Protein AF-A0A9P6DGN3-F1 (afdb_monomer_lite)

Organism: Pleurotus eryngii (NCBI:txid5323)

Radius of gyration: 20.77 Å; chains: 1; bounding box: 38×34×80 Å

Structure (mmCIF, N/CA/C/O backbone):
data_AF-A0A9P6DGN3-F1
#
_entry.id   AF-A0A9P6DGN3-F1
#
loop_
_atom_site.group_PDB
_atom_site.id
_atom_site.type_symbol
_atom_site.label_atom_id
_atom_site.label_alt_id
_atom_site.label_comp_id
_atom_site.label_asym_id
_atom_site.label_entity_id
_atom_site.label_seq_id
_atom_site.pdbx_PDB_ins_code
_atom_site.Cartn_x
_atom_site.Cartn_y
_atom_site.Cartn_z
_atom_site.occupancy
_atom_site.B_iso_or_equiv
_atom_site.auth_seq_id
_atom_site.auth_comp_id
_atom_site.auth_asym_id
_atom_site.auth_atom_id
_atom_site.pdbx_PDB_model_num
ATOM 1 N N . MET A 1 1 ? 0.144 -6.705 24.502 1.00 51.91 1 MET A N 1
ATOM 2 C CA . MET A 1 1 ? 1.211 -6.960 23.512 1.00 51.91 1 MET A CA 1
ATOM 3 C C . MET A 1 1 ? 0.765 -6.360 22.187 1.00 51.91 1 MET A C 1
ATOM 5 O O . MET A 1 1 ? -0.282 -6.760 21.693 1.00 51.91 1 MET A O 1
ATOM 9 N N . ASP A 1 2 ? 1.482 -5.367 21.661 1.00 74.06 2 ASP A N 1
ATOM 10 C CA . ASP A 1 2 ? 1.179 -4.768 20.353 1.00 74.06 2 ASP A CA 1
ATOM 11 C C . ASP A 1 2 ? 1.524 -5.802 19.253 1.00 74.06 2 ASP A C 1
ATOM 13 O O . ASP A 1 2 ? 2.692 -5.992 18.942 1.00 74.06 2 ASP A O 1
ATOM 17 N N . GLN A 1 3 ? 0.528 -6.505 18.691 1.00 85.19 3 GLN A N 1
ATOM 18 C CA . GLN A 1 3 ? 0.715 -7.602 17.708 1.00 85.19 3 GLN A CA 1
ATOM 19 C C . GLN A 1 3 ? 1.115 -7.129 16.296 1.00 85.19 3 GLN A C 1
ATOM 21 O O . GLN A 1 3 ? 1.416 -7.932 15.415 1.00 85.19 3 GLN A O 1
ATOM 26 N N . LEU A 1 4 ? 1.090 -5.817 16.048 1.00 89.62 4 LEU A N 1
ATOM 27 C CA . LEU A 1 4 ? 1.282 -5.255 14.713 1.00 89.62 4 LEU A CA 1
ATOM 28 C C . LEU A 1 4 ? 2.668 -5.547 14.107 1.00 89.62 4 LEU A C 1
ATOM 30 O O . LEU A 1 4 ? 2.696 -5.931 12.940 1.00 89.62 4 LEU A O 1
ATOM 34 N N . PRO A 1 5 ? 3.803 -5.393 14.822 1.00 91.06 5 PRO A N 1
ATOM 35 C CA . PRO A 1 5 ? 5.115 -5.695 14.249 1.00 91.06 5 PRO A CA 1
ATOM 36 C C . PRO A 1 5 ? 5.236 -7.162 13.827 1.00 91.06 5 PRO A C 1
ATOM 38 O O . PRO A 1 5 ? 5.634 -7.438 12.702 1.00 91.06 5 PRO A O 1
ATOM 41 N N . GLU A 1 6 ? 4.784 -8.088 14.675 1.00 92.94 6 GLU A N 1
ATOM 42 C CA . GLU A 1 6 ? 4.787 -9.524 14.377 1.00 92.94 6 GLU A CA 1
ATOM 43 C C . GLU A 1 6 ? 3.917 -9.849 13.153 1.00 92.94 6 GLU A C 1
ATOM 45 O O . GLU A 1 6 ? 4.325 -10.608 12.276 1.00 92.94 6 GLU A O 1
ATOM 50 N N . PHE A 1 7 ? 2.749 -9.212 13.030 1.00 93.31 7 PHE A N 1
ATOM 51 C CA . PHE A 1 7 ? 1.898 -9.350 11.849 1.00 93.31 7 PHE A CA 1
ATOM 52 C C . PHE A 1 7 ? 2.560 -8.803 10.572 1.00 93.31 7 PHE A C 1
ATOM 54 O O . PHE A 1 7 ? 2.457 -9.421 9.509 1.00 93.31 7 PHE A O 1
ATOM 61 N N . LEU A 1 8 ? 3.248 -7.659 10.656 1.00 94.25 8 LEU A N 1
ATOM 62 C CA . LEU A 1 8 ? 3.983 -7.078 9.527 1.00 94.25 8 LEU A CA 1
ATOM 63 C C . LEU A 1 8 ? 5.156 -7.971 9.099 1.00 94.25 8 LEU A C 1
ATOM 65 O O . LEU A 1 8 ? 5.381 -8.168 7.901 1.00 94.25 8 LEU A O 1
ATOM 69 N N . ASP A 1 9 ? 5.867 -8.563 10.050 1.00 93.12 9 ASP A N 1
ATOM 70 C CA . ASP A 1 9 ? 6.940 -9.513 9.763 1.00 93.12 9 ASP A CA 1
ATOM 71 C C . ASP A 1 9 ? 6.383 -10.805 9.152 1.00 93.12 9 ASP A C 1
ATOM 73 O O . ASP A 1 9 ? 6.883 -11.294 8.134 1.00 93.12 9 ASP A O 1
ATOM 77 N N . TYR A 1 10 ? 5.280 -11.326 9.693 1.00 94.50 10 TYR A N 1
ATOM 78 C CA . TYR A 1 10 ? 4.598 -12.499 9.151 1.00 94.50 10 TYR A CA 1
ATOM 79 C C . TYR A 1 10 ? 4.112 -12.282 7.713 1.00 94.50 10 TYR A C 1
ATOM 81 O O . TYR A 1 10 ? 4.345 -13.133 6.851 1.00 94.50 10 TYR A O 1
ATOM 89 N N . ILE A 1 11 ? 3.457 -11.152 7.418 1.00 93.25 11 ILE A N 1
ATOM 90 C CA . ILE A 1 11 ? 2.944 -10.896 6.067 1.00 93.25 11 ILE A CA 1
ATOM 91 C C . ILE A 1 11 ? 4.098 -10.668 5.087 1.00 93.25 11 ILE A C 1
ATOM 93 O O . ILE A 1 11 ? 4.101 -11.240 4.001 1.00 93.25 11 ILE A O 1
ATOM 97 N N . THR A 1 12 ? 5.131 -9.911 5.465 1.00 91.31 12 THR A N 1
ATOM 98 C CA . THR A 1 12 ? 6.248 -9.611 4.553 1.00 91.31 12 THR A CA 1
ATOM 99 C C . THR A 1 12 ? 7.204 -10.787 4.347 1.00 91.31 12 THR A C 1
ATOM 101 O O . THR A 1 12 ? 7.907 -10.830 3.335 1.00 91.31 12 THR A O 1
ATOM 104 N N . SER A 1 13 ? 7.195 -11.780 5.240 1.00 92.81 13 SER A N 1
ATOM 105 C CA . SER A 1 13 ? 7.977 -13.014 5.102 1.00 92.81 13 SER A CA 1
ATOM 106 C C . SER A 1 13 ? 7.315 -14.093 4.235 1.00 92.81 13 SER A C 1
ATOM 108 O O . SER A 1 13 ? 7.987 -15.063 3.870 1.00 92.81 13 SER A O 1
ATOM 110 N N . GLN A 1 14 ? 6.045 -13.925 3.838 1.00 94.12 14 GLN A N 1
ATOM 111 C CA . GLN A 1 14 ? 5.338 -14.895 2.995 1.00 94.12 14 GLN A CA 1
ATOM 112 C C . GLN A 1 14 ? 6.083 -15.158 1.675 1.00 94.12 14 GLN A C 1
ATOM 114 O O . GLN A 1 14 ? 6.537 -14.202 1.039 1.00 94.12 14 GLN A O 1
ATOM 119 N N . PRO A 1 15 ? 6.158 -16.412 1.177 1.00 91.88 15 PRO A N 1
ATOM 120 C CA . PRO A 1 15 ? 6.939 -16.751 -0.017 1.00 91.88 15 PRO A CA 1
ATOM 121 C C . PRO A 1 15 ? 6.602 -15.914 -1.255 1.00 91.88 15 PRO A C 1
ATOM 123 O O . PRO A 1 15 ? 7.490 -15.589 -2.041 1.00 91.88 15 PRO A O 1
ATOM 126 N N . GLN A 1 16 ? 5.333 -15.539 -1.428 1.00 89.88 16 GLN A N 1
ATOM 127 C CA . GLN A 1 16 ? 4.914 -14.698 -2.550 1.00 89.88 16 GLN A CA 1
ATOM 128 C C . GLN A 1 16 ? 5.477 -13.274 -2.441 1.00 89.88 16 GLN A C 1
ATOM 130 O O . GLN A 1 16 ? 5.952 -12.728 -3.431 1.00 89.88 16 GLN A O 1
ATOM 135 N N . LEU A 1 17 ? 5.483 -12.687 -1.242 1.00 90.94 17 LEU A N 1
ATOM 136 C CA . LEU A 1 17 ? 5.961 -11.322 -1.008 1.00 90.94 17 LEU A CA 1
ATOM 137 C C . LEU A 1 17 ? 7.488 -11.257 -0.915 1.00 90.94 17 LEU A C 1
ATOM 139 O O . LEU A 1 17 ? 8.098 -10.357 -1.484 1.00 90.94 17 LEU A O 1
ATOM 143 N N . LYS A 1 18 ? 8.120 -12.268 -0.312 1.00 90.12 18 LYS A N 1
ATOM 144 C CA . LYS A 1 18 ? 9.580 -12.392 -0.212 1.00 90.12 18 LYS A CA 1
ATOM 145 C C . LYS A 1 18 ? 10.262 -12.538 -1.576 1.00 90.12 18 LYS A C 1
ATOM 147 O O . LYS A 1 18 ? 11.404 -12.124 -1.741 1.00 90.12 18 LYS A O 1
ATOM 152 N N . ARG A 1 19 ? 9.572 -13.134 -2.556 1.00 92.19 19 ARG A N 1
ATOM 153 C CA . ARG A 1 19 ? 10.061 -13.288 -3.938 1.00 92.19 19 ARG A CA 1
ATOM 154 C C . ARG A 1 19 ? 9.778 -12.071 -4.823 1.00 92.19 19 ARG A C 1
ATOM 156 O O . ARG A 1 19 ? 10.191 -12.074 -5.983 1.00 92.19 19 ARG A O 1
ATOM 163 N N . ALA A 1 20 ? 9.049 -11.071 -4.331 1.00 94.62 20 ALA A N 1
ATOM 164 C CA . ALA A 1 20 ? 8.850 -9.825 -5.059 1.00 94.62 20 ALA A CA 1
ATOM 165 C C . ALA A 1 20 ? 10.153 -9.023 -5.107 1.00 94.62 20 ALA A C 1
ATOM 167 O O . ALA A 1 20 ? 10.953 -9.054 -4.177 1.00 94.62 20 ALA A O 1
ATOM 168 N N . THR A 1 21 ? 10.362 -8.272 -6.187 1.00 95.50 21 THR A N 1
ATOM 169 C CA . THR A 1 21 ? 11.523 -7.376 -6.293 1.00 95.50 21 THR A CA 1
ATOM 170 C C . THR A 1 21 ? 11.421 -6.225 -5.297 1.00 95.50 21 THR A C 1
ATOM 172 O O . THR A 1 21 ? 12.416 -5.838 -4.695 1.00 95.50 21 THR A O 1
ATOM 175 N N . HIS A 1 22 ? 10.210 -5.698 -5.112 1.00 95.06 22 HIS A N 1
ATOM 176 C CA . HIS A 1 22 ? 9.906 -4.672 -4.123 1.00 95.06 22 HIS A CA 1
ATOM 177 C C . HIS A 1 22 ? 8.633 -5.049 -3.367 1.00 95.06 22 HIS A C 1
ATOM 179 O O . HIS A 1 22 ? 7.649 -5.470 -3.979 1.00 95.06 22 HIS A O 1
ATOM 185 N N . CYS A 1 23 ? 8.642 -4.871 -2.048 1.00 96.62 23 CYS A N 1
ATOM 186 C CA . CYS A 1 23 ? 7.489 -5.108 -1.181 1.00 96.62 23 CYS A CA 1
ATOM 187 C C . CYS A 1 23 ? 7.355 -3.945 -0.200 1.00 96.62 23 CYS A C 1
ATOM 189 O O . CYS A 1 23 ? 8.072 -3.877 0.801 1.00 96.62 23 CYS A O 1
ATOM 191 N N . MET A 1 24 ? 6.452 -3.022 -0.517 1.00 97.06 24 MET A N 1
ATOM 192 C CA . MET A 1 24 ? 6.189 -1.818 0.267 1.00 97.06 24 MET A CA 1
ATOM 193 C C . MET A 1 24 ? 4.890 -1.964 1.052 1.00 97.06 24 MET A C 1
ATOM 195 O O . MET A 1 24 ? 3.982 -2.692 0.640 1.00 97.06 24 MET A O 1
ATOM 199 N N . TYR A 1 25 ? 4.783 -1.258 2.170 1.00 97.75 25 TYR A N 1
ATOM 200 C CA . TYR A 1 25 ? 3.541 -1.209 2.929 1.00 97.75 25 TYR A CA 1
ATOM 201 C C . TYR A 1 25 ? 3.334 0.139 3.608 1.00 97.75 25 TYR A C 1
ATOM 203 O O . TYR A 1 25 ? 4.273 0.901 3.839 1.00 97.75 25 TYR A O 1
ATOM 211 N N . ALA A 1 26 ? 2.086 0.397 3.972 1.00 98.12 26 ALA A N 1
ATOM 212 C CA . ALA A 1 26 ? 1.708 1.414 4.936 1.00 98.12 26 ALA A CA 1
ATOM 213 C C . ALA A 1 26 ? 0.563 0.896 5.800 1.00 98.12 26 ALA A C 1
ATOM 215 O O . ALA A 1 26 ? -0.211 0.039 5.374 1.00 98.12 26 ALA A O 1
ATOM 216 N N . TYR A 1 27 ? 0.435 1.420 7.009 1.00 97.19 27 TYR A N 1
ATOM 217 C CA . TYR A 1 27 ? -0.668 1.077 7.889 1.00 97.19 27 TYR A CA 1
ATOM 218 C C . TYR A 1 27 ? -1.190 2.298 8.631 1.00 97.19 27 TYR A C 1
ATOM 220 O O . TYR A 1 27 ? -0.469 3.265 8.893 1.00 97.19 27 TYR A O 1
ATOM 228 N N . ARG A 1 28 ? -2.469 2.219 8.987 1.00 95.00 28 ARG A N 1
ATOM 229 C CA . ARG A 1 28 ? -3.168 3.177 9.837 1.00 95.00 28 ARG A CA 1
ATOM 230 C C . ARG A 1 28 ? -4.129 2.391 10.715 1.00 95.00 28 ARG A C 1
ATOM 232 O O . ARG A 1 28 ? -5.141 1.901 10.229 1.00 95.00 28 ARG A O 1
ATOM 239 N N . THR A 1 29 ? -3.781 2.215 11.983 1.00 92.00 29 THR A N 1
ATOM 240 C CA . THR A 1 29 ? -4.538 1.418 12.957 1.00 92.00 29 THR A CA 1
ATOM 241 C C . THR A 1 29 ? -4.772 2.199 14.247 1.00 92.00 29 THR A C 1
ATOM 243 O O . THR A 1 29 ? -4.325 3.335 14.373 1.00 92.00 29 THR A O 1
ATOM 246 N N . PHE A 1 30 ? -5.498 1.626 15.198 1.00 88.56 30 PHE A N 1
ATOM 247 C CA . PHE A 1 30 ? -5.770 2.231 16.494 1.00 88.56 30 PHE A CA 1
ATOM 248 C C . PHE A 1 30 ? -4.995 1.500 17.583 1.00 88.56 30 PHE A C 1
ATOM 250 O O . PHE A 1 30 ? -5.028 0.274 17.659 1.00 88.56 30 PHE A O 1
ATOM 257 N N . LYS A 1 31 ? -4.346 2.247 18.475 1.00 78.38 31 LYS A N 1
ATOM 258 C CA . LYS A 1 31 ? -3.877 1.686 19.739 1.00 78.38 31 LYS A CA 1
ATOM 259 C C . LYS A 1 31 ? -5.041 1.719 20.725 1.00 78.38 31 LYS A C 1
ATOM 261 O O . LYS A 1 31 ? -5.500 2.801 21.100 1.00 78.38 31 LYS A O 1
ATOM 266 N N . GLN A 1 32 ? -5.538 0.551 21.135 1.00 65.31 32 GLN A N 1
ATOM 267 C CA . GLN A 1 32 ? -6.430 0.492 22.290 1.00 65.31 32 GLN A CA 1
ATOM 268 C C . GLN A 1 32 ? -5.615 0.875 23.524 1.00 65.31 32 GLN A C 1
ATOM 270 O O . GLN A 1 32 ? -4.688 0.169 23.913 1.00 65.31 32 GLN A O 1
ATOM 275 N N . ASN A 1 33 ? -5.964 2.001 24.143 1.00 59.19 33 ASN A N 1
ATOM 276 C CA . ASN A 1 33 ? -5.532 2.272 25.505 1.00 59.19 33 ASN A CA 1
ATOM 277 C C . ASN A 1 33 ? -6.321 1.335 26.418 1.00 59.19 33 ASN A C 1
ATOM 279 O O . ASN A 1 33 ? -7.420 1.666 26.864 1.00 59.19 33 ASN A O 1
ATOM 283 N N . LEU A 1 34 ? -5.773 0.149 26.666 1.00 57.81 34 LEU A N 1
ATOM 284 C CA . LEU A 1 34 ? -6.188 -0.660 27.800 1.00 57.81 34 LEU A CA 1
ATOM 285 C C . LEU A 1 34 ? -5.790 0.142 29.043 1.00 57.81 34 LEU A C 1
ATOM 287 O O . LEU A 1 34 ? -4.615 0.219 29.389 1.00 57.81 34 LEU A O 1
ATOM 291 N N . LYS A 1 35 ? -6.752 0.813 29.686 1.00 52.84 35 LYS A N 1
ATOM 292 C CA . LYS A 1 35 ? -6.563 1.169 31.091 1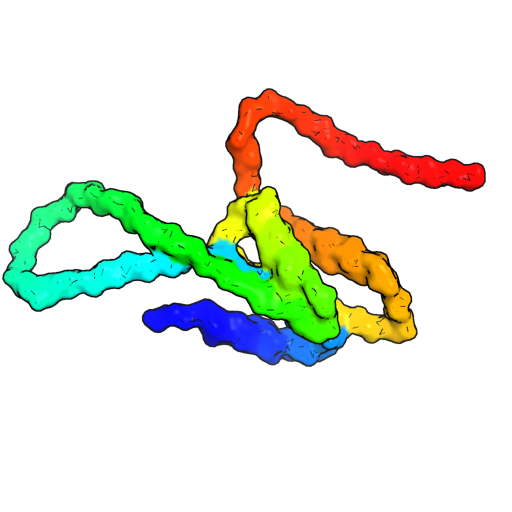.00 52.84 35 LYS A CA 1
ATOM 293 C C . LYS A 1 35 ? -6.477 -0.161 31.830 1.00 52.84 35 LYS A C 1
ATOM 295 O O . LYS A 1 35 ? -7.479 -0.867 31.903 1.00 52.84 35 LYS A O 1
ATOM 300 N N . GLU A 1 36 ? -5.289 -0.496 32.324 1.00 53.91 36 GLU A N 1
ATOM 301 C CA . GLU A 1 36 ? -5.130 -1.530 33.346 1.00 53.91 36 GLU A CA 1
ATOM 302 C C . GLU A 1 36 ? -6.178 -1.259 34.440 1.00 53.91 36 GLU A C 1
ATOM 304 O O . GLU A 1 36 ? -6.307 -0.107 34.882 1.00 53.91 36 GLU A O 1
ATOM 309 N N . PRO A 1 37 ? -6.994 -2.248 34.839 1.00 50.31 37 PRO A N 1
ATOM 310 C CA . PRO A 1 37 ? -7.901 -2.056 35.953 1.00 50.31 37 PRO A CA 1
ATOM 311 C C . PRO A 1 37 ? -7.047 -1.738 37.182 1.00 50.31 37 PRO A C 1
ATOM 313 O O . PRO A 1 37 ? -6.178 -2.522 37.556 1.00 50.31 37 PRO A O 1
ATOM 316 N N . ASN A 1 38 ? -7.272 -0.569 37.788 1.00 49.72 38 ASN A N 1
ATOM 317 C CA . ASN A 1 38 ? -6.644 -0.196 39.051 1.00 49.72 38 ASN A CA 1
ATOM 318 C C . ASN A 1 38 ? -6.885 -1.331 40.058 1.00 49.72 38 ASN A C 1
ATOM 320 O O . ASN A 1 38 ? -7.998 -1.491 40.561 1.00 49.72 38 ASN A O 1
ATOM 324 N N . HIS A 1 39 ? -5.860 -2.134 40.342 1.00 46.94 39 HIS A N 1
ATOM 325 C CA . HIS A 1 39 ? -5.922 -3.152 41.379 1.00 46.94 39 HIS A CA 1
ATOM 326 C C . HIS A 1 39 ? -5.859 -2.464 42.747 1.00 46.94 39 HIS A C 1
ATOM 328 O O . HIS A 1 39 ? -4.806 -2.340 43.360 1.00 46.94 39 HIS A O 1
ATOM 334 N N . HIS A 1 40 ? -7.017 -2.033 43.241 1.00 45.06 40 HIS A N 1
ATOM 335 C CA . HIS A 1 40 ? -7.298 -2.037 44.670 1.00 45.06 40 HIS A CA 1
ATOM 336 C C . HIS A 1 40 ? -8.760 -2.450 44.856 1.00 45.06 40 HIS A C 1
ATOM 338 O O . HIS A 1 40 ? -9.671 -1.814 44.332 1.00 45.06 40 HIS A O 1
ATOM 344 N N . GLY A 1 41 ? -8.960 -3.608 45.486 1.00 46.03 41 GLY A N 1
ATOM 345 C CA . GLY A 1 41 ? -10.201 -4.374 45.423 1.00 46.03 41 GLY A CA 1
ATOM 346 C C . GLY A 1 41 ? -11.464 -3.640 45.876 1.00 46.03 41 GLY A C 1
ATOM 347 O O . GLY A 1 41 ? -11.458 -2.965 46.894 1.00 46.03 41 GLY A O 1
ATOM 348 N N . LEU A 1 42 ? -12.557 -3.857 45.142 1.00 42.75 42 LEU A N 1
ATOM 349 C CA . LEU A 1 42 ? -13.856 -4.321 45.646 1.00 42.75 42 LEU A CA 1
ATOM 350 C C . LEU A 1 42 ? -14.796 -4.543 44.449 1.00 42.75 42 LEU A C 1
ATOM 352 O O . LEU A 1 42 ? -14.788 -3.781 43.485 1.00 42.75 42 LEU A O 1
ATOM 356 N N . ARG A 1 43 ? -15.617 -5.598 44.512 1.00 58.22 43 ARG A N 1
ATOM 357 C CA . ARG A 1 43 ? -16.740 -5.825 43.589 1.00 58.22 43 ARG A CA 1
ATOM 358 C C . ARG A 1 43 ? -17.716 -4.648 43.678 1.00 58.22 43 ARG A C 1
ATOM 360 O O . ARG A 1 43 ? -18.210 -4.385 44.768 1.00 58.22 43 ARG A O 1
ATOM 367 N N . ALA A 1 44 ? -18.094 -4.044 42.554 1.00 40.56 44 ALA A N 1
ATOM 368 C CA . ALA A 1 44 ? -19.362 -3.327 42.450 1.00 40.56 44 ALA A CA 1
ATOM 369 C C . ALA A 1 44 ? -19.810 -3.195 40.991 1.00 40.56 44 ALA A C 1
ATOM 371 O O . ALA A 1 44 ? -19.027 -2.939 40.082 1.00 40.56 44 ALA A O 1
ATOM 372 N N . GLN A 1 45 ? -21.104 -3.407 40.810 1.00 50.19 45 GLN A N 1
ATOM 373 C CA . GLN A 1 45 ? -21.868 -3.268 39.584 1.00 50.19 45 GLN A CA 1
ATOM 374 C C . GLN A 1 45 ? -21.845 -1.808 39.108 1.00 50.19 45 GLN A C 1
ATOM 376 O O . GLN A 1 45 ? -22.096 -0.915 39.910 1.00 50.19 45 GLN A O 1
ATOM 381 N N . ALA A 1 46 ? -21.606 -1.571 37.816 1.00 42.09 46 ALA A N 1
ATOM 382 C CA . ALA A 1 46 ? -21.989 -0.334 37.130 1.00 42.09 46 ALA A CA 1
ATOM 383 C C . ALA A 1 46 ? -21.905 -0.534 35.607 1.00 42.09 46 ALA A C 1
ATOM 385 O O . ALA A 1 46 ? -20.882 -0.273 34.977 1.00 42.09 46 ALA A O 1
ATOM 386 N N . VAL A 1 47 ? -23.004 -0.982 34.999 1.00 46.81 47 VAL A N 1
ATOM 387 C CA . VAL A 1 47 ? -23.243 -0.824 33.557 1.00 46.81 47 VAL A CA 1
ATOM 388 C C . VAL A 1 47 ? -23.671 0.621 33.294 1.00 46.81 47 VAL A C 1
ATOM 390 O O . VAL A 1 47 ? -24.830 0.912 33.037 1.00 46.81 47 VAL A O 1
ATOM 393 N N . SER A 1 48 ? -22.736 1.561 33.416 1.00 44.22 48 SER A N 1
ATOM 394 C CA . SER A 1 48 ? -22.961 2.951 33.021 1.00 44.22 48 SER A CA 1
ATOM 395 C C . SER A 1 48 ? -21.880 3.357 32.035 1.00 44.22 48 SER A C 1
ATOM 397 O O . SER A 1 48 ? -20.727 3.531 32.418 1.00 44.22 48 SER A O 1
ATOM 399 N N . ALA A 1 49 ? -22.290 3.438 30.765 1.00 53.03 49 ALA A N 1
ATOM 400 C CA . ALA A 1 49 ? -21.659 4.140 29.650 1.00 53.03 49 ALA A CA 1
ATOM 401 C C . ALA A 1 49 ? -20.203 4.574 29.895 1.00 53.03 49 ALA A C 1
ATOM 403 O O . ALA A 1 49 ? -19.930 5.697 30.324 1.00 53.03 49 ALA A O 1
ATOM 404 N N . MET A 1 50 ? -19.255 3.686 29.583 1.00 48.47 50 MET A N 1
ATOM 405 C CA . MET A 1 50 ? -17.864 4.101 29.433 1.00 48.47 50 MET A CA 1
ATOM 406 C C . MET A 1 50 ? -17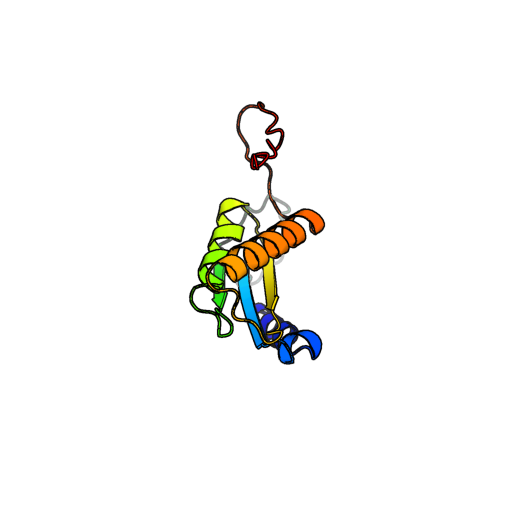.792 5.172 28.329 1.00 48.47 50 MET A C 1
ATOM 408 O O . MET A 1 50 ? -18.290 4.927 27.226 1.00 48.47 50 MET A O 1
ATOM 412 N N . PRO A 1 51 ? -17.182 6.345 28.584 1.00 51.81 51 PRO A N 1
ATOM 413 C CA . PRO A 1 51 ? -16.919 7.316 27.529 1.00 51.81 51 PRO A CA 1
ATOM 414 C C . PRO A 1 51 ? -16.039 6.653 26.458 1.00 51.81 51 PRO A C 1
ATOM 416 O O . PRO A 1 51 ? -15.169 5.853 26.821 1.00 51.81 51 PRO A O 1
ATOM 419 N N . PRO A 1 52 ? -16.225 6.961 25.159 1.00 50.25 52 PRO A N 1
ATOM 420 C CA . PRO A 1 52 ? -15.396 6.394 24.104 1.00 50.25 52 PRO A CA 1
ATOM 421 C C . PRO A 1 52 ? -13.938 6.736 24.414 1.00 50.25 52 PRO A C 1
ATOM 423 O O . PRO A 1 52 ? -13.528 7.898 24.378 1.00 50.25 52 PRO A O 1
ATOM 426 N N . SER A 1 53 ? -13.159 5.727 24.802 1.00 59.00 53 SER A N 1
ATOM 427 C CA . SER A 1 53 ? -11.741 5.887 25.100 1.00 59.00 53 SER A CA 1
ATOM 428 C C . SER A 1 53 ? -11.069 6.523 23.885 1.00 59.00 53 SER A C 1
ATOM 430 O O . SER A 1 53 ? -11.213 5.992 22.784 1.00 59.00 53 SER A O 1
ATOM 432 N N . LYS A 1 54 ? -10.346 7.641 24.062 1.00 58.84 54 LYS A N 1
ATOM 433 C CA . LYS A 1 54 ? -9.566 8.278 22.987 1.00 58.84 54 LYS A CA 1
ATOM 434 C C . LYS A 1 54 ? -8.659 7.225 22.336 1.00 58.84 54 LYS A C 1
ATOM 436 O O . LYS A 1 54 ? -7.663 6.812 22.933 1.00 58.84 54 LYS A O 1
ATOM 441 N N . SER A 1 55 ? -9.023 6.776 21.136 1.00 69.50 55 SER A N 1
ATOM 442 C CA . SER A 1 55 ? -8.227 5.851 20.335 1.00 69.50 55 SER A CA 1
ATOM 443 C C . SER A 1 55 ? -7.128 6.639 19.631 1.00 69.50 55 SER A C 1
ATOM 445 O O . SER A 1 55 ? -7.413 7.459 18.755 1.00 69.50 55 SER A O 1
ATOM 447 N N . THR A 1 56 ? -5.872 6.412 20.007 1.00 85.19 56 THR A N 1
ATOM 448 C CA . THR A 1 56 ? -4.737 7.021 19.308 1.00 85.19 56 THR A CA 1
ATOM 449 C C . THR A 1 56 ? -4.524 6.292 17.988 1.00 85.19 56 THR A C 1
ATOM 451 O O . THR A 1 56 ? -4.387 5.068 17.968 1.00 85.19 56 THR A O 1
ATOM 454 N N . VAL A 1 57 ? -4.495 7.036 16.884 1.00 88.69 57 VAL A N 1
ATOM 455 C CA . VAL A 1 57 ? -4.183 6.477 15.566 1.00 88.69 57 VAL A CA 1
ATOM 456 C C . VAL A 1 57 ? -2.678 6.229 15.481 1.00 88.69 57 VAL A C 1
ATOM 458 O O . VAL A 1 57 ? -1.881 7.147 15.649 1.00 88.69 57 VAL A O 1
ATOM 461 N N . LEU A 1 58 ? -2.302 4.985 15.213 1.00 92.25 58 LEU A N 1
ATOM 462 C CA . LEU A 1 58 ? -0.943 4.545 14.949 1.00 92.25 58 LEU A CA 1
ATOM 463 C C . LEU A 1 58 ? -0.748 4.412 13.436 1.00 92.25 58 LEU A C 1
ATOM 465 O O . LEU A 1 58 ? -1.485 3.690 12.763 1.00 92.25 58 LEU A O 1
ATOM 469 N N . THR A 1 59 ? 0.264 5.086 12.902 1.00 95.12 59 THR A N 1
ATOM 470 C CA . THR A 1 59 ? 0.615 5.048 11.477 1.00 95.12 59 THR A CA 1
ATOM 471 C C . THR A 1 59 ? 2.063 4.638 11.279 1.00 95.12 59 THR A C 1
ATOM 473 O O . THR A 1 59 ? 2.903 4.905 12.135 1.00 95.12 59 THR A O 1
ATOM 476 N N . GLY A 1 60 ? 2.367 4.046 10.131 1.00 96.50 60 GLY A N 1
ATOM 477 C CA . GLY A 1 60 ? 3.735 3.745 9.722 1.00 96.50 60 GLY A CA 1
ATOM 478 C C . GLY A 1 60 ? 3.792 3.246 8.287 1.00 96.50 60 GLY A C 1
ATOM 479 O O . GLY A 1 60 ? 2.761 2.970 7.669 1.00 96.50 60 GLY A O 1
ATOM 480 N N . GLN A 1 61 ? 5.002 3.174 7.742 1.00 97.62 61 GLN A N 1
ATOM 481 C CA . GLN A 1 61 ? 5.243 2.809 6.351 1.00 97.62 61 GLN A CA 1
ATOM 482 C C . GLN A 1 61 ? 6.608 2.139 6.167 1.00 97.62 61 GLN A C 1
ATOM 484 O O . GLN A 1 61 ? 7.436 2.146 7.080 1.00 97.62 61 GLN A O 1
ATOM 489 N N . LYS A 1 62 ? 6.812 1.534 4.991 1.00 97.62 62 LYS A N 1
ATOM 490 C CA . LYS A 1 62 ? 8.109 1.042 4.521 1.00 97.62 62 LYS A CA 1
ATOM 491 C C . LYS A 1 62 ? 8.159 1.001 2.995 1.00 97.62 62 LYS A C 1
ATOM 493 O O . LYS A 1 62 ? 7.270 0.438 2.358 1.00 97.62 62 LYS A O 1
ATOM 498 N N . ASP A 1 63 ? 9.251 1.508 2.426 1.00 96.94 63 ASP A N 1
ATOM 499 C CA . ASP A 1 63 ? 9.449 1.629 0.973 1.00 96.94 63 ASP A CA 1
ATOM 500 C C . ASP A 1 63 ? 9.769 0.316 0.235 1.00 96.94 63 ASP A C 1
ATOM 502 O O . ASP A 1 63 ? 9.649 0.229 -0.986 1.00 96.94 63 ASP A O 1
A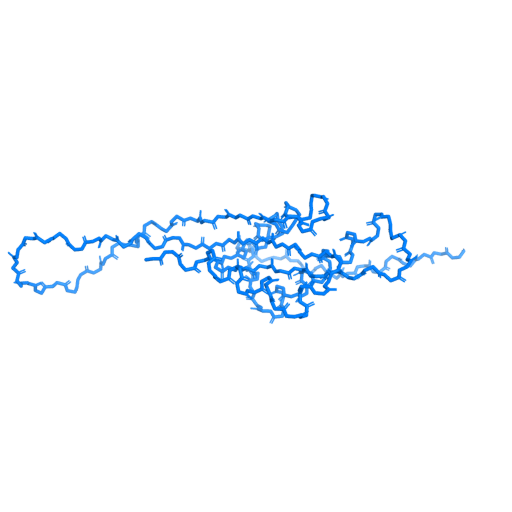TOM 506 N N . GLY A 1 64 ? 10.248 -0.719 0.928 1.00 93.00 64 GLY A N 1
ATOM 507 C CA . GLY A 1 64 ? 10.499 -2.016 0.285 1.00 93.00 64 GLY A CA 1
ATOM 508 C C . GLY A 1 64 ? 11.523 -2.003 -0.859 1.00 93.00 64 GLY A C 1
ATOM 509 O O . GLY A 1 64 ? 11.419 -2.825 -1.768 1.00 93.00 64 GLY A O 1
ATOM 510 N N . GLY A 1 65 ? 12.467 -1.056 -0.852 1.00 93.00 65 GLY A N 1
ATOM 511 C CA . GLY A 1 65 ? 13.459 -0.867 -1.917 1.00 93.00 65 GLY A CA 1
ATOM 512 C C . GLY A 1 65 ? 12.988 -0.006 -3.096 1.00 93.00 65 GLY A C 1
ATOM 513 O O . GLY A 1 65 ? 13.778 0.245 -4.001 1.00 93.00 65 GLY A O 1
ATOM 514 N N . GLU A 1 66 ? 11.742 0.478 -3.091 1.00 93.44 66 GLU A N 1
ATOM 515 C CA . GLU A 1 66 ? 11.239 1.460 -4.056 1.00 93.44 66 GLU A CA 1
ATOM 516 C C . GLU A 1 66 ? 11.011 2.802 -3.341 1.00 93.44 66 GLU A C 1
ATOM 518 O O . GLU A 1 66 ? 10.014 2.985 -2.639 1.00 93.44 66 GLU A O 1
ATOM 523 N N . SER A 1 67 ? 11.954 3.734 -3.502 1.00 95.31 67 SER A N 1
ATOM 524 C CA . SER A 1 67 ? 12.001 4.991 -2.739 1.00 95.31 67 SER A CA 1
ATOM 525 C C . SER A 1 67 ? 10.719 5.830 -2.856 1.00 95.31 67 SER A C 1
ATOM 527 O O . SER A 1 67 ? 10.221 6.089 -3.955 1.00 95.31 67 SER A O 1
ATOM 529 N N . GLY A 1 68 ? 10.193 6.264 -1.709 1.00 95.00 68 GLY A N 1
ATOM 530 C CA . GLY A 1 68 ? 8.985 7.076 -1.570 1.00 95.00 68 GLY A CA 1
ATOM 531 C C . GLY A 1 68 ? 7.676 6.313 -1.783 1.00 95.00 68 GLY A C 1
ATOM 532 O O . GLY A 1 68 ? 6.616 6.935 -1.893 1.00 95.00 68 GLY A O 1
ATOM 533 N N . SER A 1 69 ? 7.707 4.984 -1.897 1.00 96.44 69 SER A N 1
ATOM 534 C CA . SER A 1 69 ? 6.494 4.181 -2.072 1.00 96.44 69 SER A CA 1
ATOM 535 C C . SER A 1 69 ? 5.662 4.073 -0.794 1.00 96.44 69 SER A C 1
ATOM 537 O O . SER A 1 69 ? 4.436 4.173 -0.861 1.00 96.44 69 SER A O 1
ATOM 539 N N . GLY A 1 70 ? 6.308 3.941 0.364 1.00 97.56 70 GLY A N 1
ATOM 540 C CA . GLY A 1 70 ? 5.671 3.864 1.671 1.00 97.56 70 GLY A CA 1
ATOM 541 C C . GLY A 1 70 ? 4.885 5.133 1.982 1.00 97.56 70 GLY A C 1
ATOM 542 O O . GLY A 1 70 ? 3.706 5.057 2.324 1.00 97.56 70 GLY A O 1
ATOM 543 N N . ASP A 1 71 ? 5.486 6.302 1.755 1.00 97.94 71 ASP A N 1
ATOM 544 C CA . ASP A 1 71 ? 4.815 7.594 1.947 1.00 97.94 71 ASP A CA 1
ATOM 545 C C . ASP A 1 71 ? 3.611 7.773 1.013 1.00 97.94 71 ASP A C 1
ATOM 547 O O . ASP A 1 71 ? 2.559 8.259 1.434 1.00 97.94 71 ASP A O 1
ATOM 551 N N . ARG A 1 72 ? 3.711 7.331 -0.250 1.00 97.25 72 ARG A N 1
ATOM 552 C CA . ARG A 1 72 ? 2.578 7.361 -1.195 1.00 97.25 72 ARG A CA 1
ATOM 553 C C . ARG A 1 72 ? 1.420 6.485 -0.717 1.00 97.25 72 ARG A C 1
ATOM 555 O O . ARG A 1 72 ? 0.267 6.910 -0.805 1.00 97.25 72 ARG A O 1
ATOM 562 N N . LEU A 1 73 ? 1.710 5.288 -0.202 1.00 98.31 73 LEU A N 1
ATOM 563 C CA . LEU A 1 73 ? 0.687 4.398 0.355 1.00 98.31 73 LEU A CA 1
ATOM 564 C C . LEU A 1 73 ? 0.084 4.956 1.650 1.00 98.31 73 LEU A C 1
ATOM 566 O O . LEU A 1 73 ? -1.135 4.926 1.816 1.00 98.31 73 LEU A O 1
ATOM 570 N N . ALA A 1 74 ? 0.904 5.516 2.541 1.00 98.00 74 ALA A N 1
ATOM 571 C CA . ALA A 1 74 ? 0.433 6.152 3.769 1.00 98.00 74 ALA A CA 1
ATOM 572 C C . ALA A 1 74 ? -0.493 7.333 3.455 1.00 98.00 74 ALA A C 1
ATOM 574 O O . ALA A 1 74 ? -1.580 7.452 4.029 1.00 98.00 74 ALA A O 1
ATOM 575 N N . ARG A 1 75 ? -0.114 8.157 2.470 1.00 97.50 75 ARG A N 1
ATOM 576 C CA . ARG A 1 75 ? -0.951 9.258 1.997 1.00 97.50 75 ARG A CA 1
ATOM 577 C C . ARG A 1 75 ? -2.273 8.762 1.418 1.00 97.50 75 ARG A C 1
ATOM 579 O O . ARG A 1 75 ? -3.314 9.340 1.714 1.00 97.50 75 ARG A O 1
ATOM 586 N N . LEU A 1 76 ? -2.257 7.668 0.657 1.00 97.38 76 LEU A N 1
ATOM 587 C CA . LEU A 1 76 ? -3.478 7.063 0.127 1.00 97.38 76 LEU A CA 1
ATOM 588 C C . LEU A 1 76 ? -4.433 6.609 1.245 1.00 97.38 76 LEU A C 1
ATOM 590 O O . LEU A 1 76 ? -5.637 6.862 1.153 1.00 97.38 76 LEU A O 1
ATOM 594 N N . LEU A 1 77 ? -3.923 5.976 2.308 1.00 97.25 77 LEU A N 1
ATOM 595 C CA . LEU A 1 77 ? -4.734 5.594 3.473 1.00 97.25 77 LEU A CA 1
ATOM 596 C C . LEU A 1 77 ? -5.351 6.820 4.161 1.00 97.25 77 LEU A C 1
ATOM 598 O O . LEU A 1 77 ? -6.522 6.788 4.540 1.00 97.25 77 LEU A O 1
ATOM 602 N N . GLN A 1 78 ? -4.597 7.916 4.271 1.00 95.62 78 GLN A N 1
ATOM 603 C CA . GLN A 1 78 ? -5.091 9.175 4.832 1.00 95.62 78 GLN A 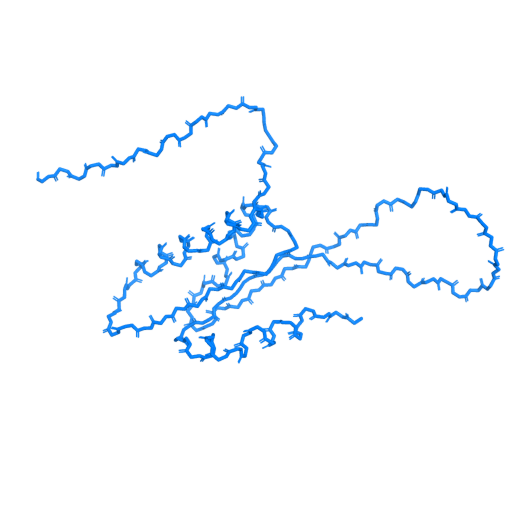CA 1
ATOM 604 C C . GLN A 1 78 ? -6.182 9.813 3.957 1.00 95.62 78 GLN A C 1
ATOM 606 O O . GLN A 1 78 ? -7.255 10.146 4.461 1.00 95.62 78 GLN A O 1
ATOM 611 N N . ASP A 1 79 ? -5.944 9.938 2.649 1.00 95.25 79 ASP A N 1
ATOM 612 C CA . ASP A 1 79 ? -6.871 10.574 1.702 1.00 95.25 79 ASP A CA 1
ATOM 613 C C . ASP A 1 79 ? -8.193 9.797 1.574 1.00 95.25 79 ASP A C 1
ATOM 615 O O . ASP A 1 79 ? -9.260 10.390 1.397 1.00 95.25 79 ASP A O 1
ATOM 619 N N . THR A 1 80 ? -8.131 8.467 1.692 1.00 94.81 80 THR A N 1
ATOM 620 C CA . THR A 1 80 ? -9.306 7.576 1.688 1.00 94.81 80 THR A CA 1
ATOM 621 C C . THR A 1 80 ? -9.940 7.402 3.067 1.00 94.81 80 THR A C 1
ATOM 623 O O . THR A 1 80 ? -10.972 6.741 3.181 1.00 94.81 80 THR A O 1
ATOM 626 N N . ARG A 1 81 ? -9.340 7.989 4.116 1.00 93.56 81 ARG A N 1
ATOM 627 C CA . ARG A 1 81 ? -9.734 7.815 5.523 1.00 93.56 81 ARG A CA 1
ATOM 628 C C . ARG A 1 81 ? -9.867 6.339 5.914 1.00 93.56 81 ARG A C 1
ATOM 630 O O . ARG A 1 81 ? -10.702 5.991 6.745 1.00 93.56 81 ARG A O 1
ATOM 637 N N . SER A 1 82 ? -9.038 5.486 5.321 1.00 94.81 82 SER A N 1
ATOM 638 C CA . SER A 1 82 ? -8.984 4.065 5.647 1.00 94.81 82 SER A CA 1
ATOM 639 C C . SER A 1 82 ? -8.294 3.923 7.006 1.00 94.81 82 SER A C 1
ATOM 641 O O . SER A 1 82 ? -7.145 4.337 7.176 1.00 94.81 82 SER A O 1
ATOM 643 N N . ASP A 1 83 ? -9.029 3.425 7.997 1.00 92.62 83 ASP A N 1
ATOM 644 C CA . ASP A 1 83 ? -8.569 3.197 9.369 1.00 92.62 83 ASP A CA 1
ATOM 645 C C . ASP A 1 83 ? -8.660 1.719 9.715 1.00 92.62 83 ASP A C 1
ATOM 647 O O . ASP A 1 83 ? -9.536 1.024 9.209 1.00 92.62 83 ASP A O 1
ATOM 651 N N . ASN A 1 84 ? -7.803 1.276 10.632 1.00 92.81 84 ASN A N 1
ATOM 652 C CA . ASN A 1 84 ? -7.644 -0.129 10.986 1.00 92.81 84 ASN A CA 1
ATOM 653 C C . ASN A 1 84 ? -7.260 -0.999 9.773 1.00 92.81 84 ASN A C 1
ATOM 655 O O . ASN A 1 84 ? -7.797 -2.084 9.574 1.00 92.81 84 ASN A O 1
ATOM 659 N N . VAL A 1 85 ? -6.336 -0.494 8.945 1.00 95.06 85 VAL A N 1
ATOM 660 C CA . VAL A 1 85 ? -5.894 -1.138 7.699 1.00 95.06 85 VAL A CA 1
ATOM 661 C C . VAL A 1 85 ? -4.373 -1.225 7.637 1.00 95.06 85 VAL A C 1
ATOM 663 O O . VAL A 1 85 ? -3.669 -0.254 7.929 1.00 95.06 85 VAL A O 1
ATOM 666 N N . VAL A 1 86 ? -3.882 -2.377 7.176 1.00 96.88 86 VAL A N 1
ATOM 667 C CA . VAL A 1 86 ? -2.525 -2.566 6.651 1.00 96.88 86 VAL A CA 1
ATOM 668 C C . VAL A 1 86 ? -2.639 -2.756 5.140 1.00 96.88 86 VAL A C 1
ATOM 670 O O . VAL A 1 86 ? -3.347 -3.643 4.672 1.00 96.88 86 VAL A O 1
ATOM 673 N N . LEU A 1 87 ? -1.952 -1.916 4.375 1.00 97.56 87 LEU A N 1
ATOM 674 C CA . LEU A 1 87 ? -1.922 -1.955 2.919 1.00 97.56 87 LEU A CA 1
ATOM 675 C C . LEU A 1 87 ? -0.527 -2.370 2.461 1.00 97.56 87 LEU A C 1
ATOM 677 O O . LEU A 1 87 ? 0.445 -1.670 2.731 1.00 97.56 87 LEU A O 1
ATOM 681 N N . VAL A 1 88 ? -0.441 -3.490 1.748 1.00 97.50 88 VAL A N 1
ATOM 682 C CA . VAL A 1 88 ? 0.812 -4.048 1.224 1.00 97.50 88 VAL A CA 1
ATOM 683 C C . VAL A 1 88 ? 0.738 -4.086 -0.296 1.00 97.50 88 VAL A C 1
ATOM 685 O O . VAL A 1 88 ? -0.264 -4.525 -0.858 1.00 97.50 88 VAL A O 1
ATOM 688 N N . VAL A 1 89 ? 1.801 -3.643 -0.966 1.00 97.38 89 VAL A N 1
ATOM 689 C CA . VAL A 1 89 ? 1.941 -3.747 -2.421 1.00 97.38 89 VAL A CA 1
ATOM 690 C C . VAL A 1 89 ? 3.266 -4.418 -2.754 1.00 97.38 89 VAL A C 1
ATOM 692 O O . VAL A 1 89 ? 4.339 -3.950 -2.371 1.00 97.38 89 VAL A O 1
ATOM 695 N N . SER A 1 90 ? 3.188 -5.507 -3.513 1.00 96.50 90 SER A N 1
ATOM 696 C CA . SER A 1 90 ? 4.340 -6.182 -4.100 1.00 96.50 90 SER A CA 1
ATOM 697 C C . SER A 1 90 ? 4.467 -5.872 -5.585 1.00 96.50 90 SER A C 1
ATOM 699 O O . SER A 1 90 ? 3.483 -5.712 -6.310 1.00 96.50 90 SER A O 1
ATOM 701 N N . ARG A 1 91 ? 5.712 -5.779 -6.051 1.00 94.75 91 ARG A N 1
ATOM 702 C CA . ARG A 1 91 ? 6.048 -5.549 -7.454 1.00 94.75 91 ARG A CA 1
ATOM 703 C C . ARG A 1 91 ? 7.218 -6.433 -7.874 1.00 94.75 91 ARG A C 1
ATOM 705 O O . ARG A 1 91 ? 8.236 -6.492 -7.190 1.00 94.75 91 ARG A O 1
ATOM 712 N N . TRP A 1 92 ? 7.101 -7.037 -9.054 1.00 95.25 92 TRP A N 1
ATOM 713 C CA . TRP A 1 92 ? 8.172 -7.789 -9.710 1.00 95.25 92 TRP A CA 1
ATOM 714 C C . TRP A 1 92 ? 8.786 -6.988 -10.858 1.00 95.25 92 TRP A C 1
ATOM 716 O O . TRP A 1 92 ? 8.077 -6.344 -11.638 1.00 95.25 92 TRP A O 1
ATOM 726 N N . TYR A 1 93 ? 10.111 -7.034 -10.970 1.00 94.12 93 TYR A N 1
ATOM 727 C CA . TYR A 1 93 ? 10.831 -6.523 -12.126 1.00 94.12 93 TYR A CA 1
ATOM 728 C C . TYR A 1 93 ? 10.794 -7.547 -13.260 1.00 94.12 93 TYR A C 1
ATOM 730 O O . TYR A 1 93 ? 11.322 -8.645 -13.135 1.00 94.12 93 TYR A O 1
ATOM 738 N N . GLY A 1 94 ? 10.172 -7.169 -14.375 1.00 94.25 94 GLY A N 1
ATOM 739 C CA . GLY A 1 94 ? 10.034 -8.016 -15.563 1.00 94.25 94 GLY A CA 1
ATOM 740 C C . GLY A 1 94 ? 11.081 -7.762 -16.650 1.00 94.25 94 GLY A C 1
ATOM 741 O O . GLY A 1 94 ? 10.811 -8.063 -17.804 1.00 94.25 94 GLY A O 1
ATOM 742 N N . GLY A 1 95 ? 12.220 -7.134 -16.333 1.00 95.25 95 GLY A N 1
ATOM 743 C CA . GLY A 1 95 ? 13.281 -6.849 -17.314 1.00 95.25 95 GLY A CA 1
ATOM 744 C C . GLY A 1 95 ? 13.230 -5.465 -17.975 1.00 95.25 95 GLY A C 1
ATOM 745 O O . GLY A 1 95 ? 14.168 -5.107 -18.677 1.00 95.25 95 GLY A O 1
ATOM 746 N N . ILE A 1 96 ? 12.188 -4.660 -17.724 1.00 95.38 96 ILE A N 1
ATOM 747 C CA . ILE A 1 96 ? 12.043 -3.305 -18.288 1.00 95.38 96 ILE A CA 1
ATOM 748 C C . ILE A 1 96 ? 11.856 -2.270 -17.176 1.00 95.38 96 ILE A C 1
ATOM 750 O O . ILE A 1 96 ? 10.992 -2.399 -16.300 1.00 95.38 96 ILE A O 1
ATOM 754 N N . GLN A 1 97 ? 12.639 -1.192 -17.231 1.00 93.44 97 GLN A N 1
ATOM 755 C CA . GLN A 1 97 ? 12.506 -0.065 -16.314 1.00 93.44 97 GLN A CA 1
ATOM 756 C C . GLN A 1 97 ? 11.296 0.800 -16.683 1.00 93.44 97 GLN A C 1
ATOM 758 O O . GLN A 1 97 ? 11.316 1.567 -17.636 1.00 93.44 97 GLN A O 1
ATOM 763 N N . LEU A 1 98 ? 10.243 0.734 -15.870 1.00 93.50 98 LEU A N 1
ATOM 764 C CA . LEU A 1 98 ? 9.001 1.483 -16.111 1.00 93.50 98 LEU A CA 1
ATOM 765 C C . LEU A 1 98 ? 9.094 2.996 -15.821 1.00 93.50 98 LEU A C 1
ATOM 767 O O . LEU A 1 98 ? 8.086 3.688 -15.929 1.00 93.50 98 LEU A O 1
ATOM 771 N N . GLY A 1 99 ? 10.249 3.517 -15.384 1.00 94.38 99 GLY A N 1
ATOM 772 C CA . GLY A 1 99 ? 10.385 4.933 -15.007 1.00 94.38 99 GLY A CA 1
ATOM 773 C C . GLY A 1 99 ? 9.263 5.397 -14.069 1.00 94.38 99 GLY A C 1
ATOM 774 O O . GLY A 1 99 ? 8.959 4.719 -13.092 1.00 94.38 99 GLY A O 1
ATOM 775 N N . ASN A 1 100 ? 8.599 6.505 -14.392 1.00 93.00 100 ASN A N 1
ATOM 776 C CA . ASN A 1 100 ? 7.487 7.044 -13.605 1.00 93.00 100 ASN A CA 1
ATOM 777 C C . ASN A 1 100 ? 6.186 6.206 -13.688 1.00 93.00 100 ASN A C 1
ATOM 779 O O . ASN A 1 100 ? 5.348 6.266 -12.790 1.00 93.00 100 ASN A O 1
ATOM 783 N N . ASP A 1 101 ? 6.000 5.391 -14.732 1.00 95.06 101 ASP A N 1
ATOM 784 C CA . ASP A 1 101 ? 4.760 4.623 -14.931 1.00 95.06 101 ASP A CA 1
ATOM 785 C C . ASP A 1 101 ? 4.562 3.513 -13.894 1.00 95.06 101 ASP A C 1
ATOM 787 O O . ASP A 1 101 ? 3.424 3.117 -13.622 1.00 95.06 101 ASP A O 1
ATOM 791 N N . ARG A 1 102 ? 5.642 3.056 -13.243 1.00 95.19 102 ARG A N 1
ATOM 792 C CA . ARG A 1 102 ? 5.550 2.134 -12.097 1.00 95.19 102 ARG A CA 1
ATOM 793 C C . ARG A 1 102 ? 4.611 2.672 -11.018 1.00 95.19 102 ARG A C 1
ATOM 795 O O . ARG A 1 102 ? 3.805 1.921 -10.478 1.00 95.19 102 ARG A O 1
ATOM 802 N N . TRP A 1 103 ? 4.659 3.980 -10.767 1.00 94.12 103 TRP A N 1
ATOM 803 C CA . TRP A 1 103 ? 3.891 4.624 -9.709 1.00 94.12 103 TRP A CA 1
ATOM 804 C C . TRP A 1 103 ? 2.407 4.653 -10.017 1.00 94.12 103 TRP A C 1
ATOM 806 O O . TRP A 1 103 ? 1.588 4.439 -9.126 1.00 94.12 103 TRP A O 1
ATOM 816 N N . LYS A 1 104 ? 2.051 4.853 -11.290 1.00 95.50 104 LYS A N 1
ATOM 817 C CA . LYS A 1 104 ? 0.658 4.766 -11.739 1.00 95.50 104 LYS A CA 1
ATOM 818 C C . LYS A 1 104 ? 0.091 3.381 -11.434 1.00 95.50 104 LYS A C 1
ATOM 820 O O . LYS A 1 104 ? -1.003 3.291 -10.892 1.00 95.50 104 LYS A O 1
ATOM 825 N N . ARG A 1 105 ? 0.860 2.320 -11.712 1.00 95.69 105 ARG A N 1
ATOM 826 C CA . ARG A 1 105 ? 0.451 0.931 -11.444 1.00 95.69 105 ARG A CA 1
ATOM 827 C C . ARG A 1 105 ? 0.334 0.642 -9.950 1.00 95.69 105 ARG A C 1
ATOM 829 O O . ARG A 1 105 ? -0.705 0.146 -9.538 1.00 95.69 105 ARG A O 1
ATOM 836 N N . ILE A 1 106 ? 1.343 1.004 -9.152 1.00 96.56 106 ILE A N 1
ATOM 837 C CA . ILE A 1 106 ? 1.340 0.820 -7.687 1.00 96.56 106 ILE A CA 1
ATOM 838 C C . ILE A 1 106 ? 0.120 1.506 -7.060 1.00 96.56 106 ILE A C 1
ATOM 840 O O . ILE A 1 106 ? -0.630 0.884 -6.314 1.00 96.56 106 ILE A O 1
ATOM 844 N N . ASN A 1 107 ? -0.130 2.766 -7.417 1.00 96.31 107 ASN A N 1
ATOM 845 C CA . ASN A 1 107 ? -1.266 3.512 -6.881 1.00 96.31 107 ASN A CA 1
ATOM 846 C C . ASN A 1 107 ? -2.611 2.935 -7.333 1.00 96.31 107 ASN A C 1
ATOM 848 O O . ASN A 1 107 ? -3.566 2.942 -6.559 1.00 96.31 107 ASN A O 1
ATOM 852 N N . GLN A 1 108 ? -2.701 2.466 -8.579 1.00 97.81 108 GLN A N 1
ATOM 853 C CA . GLN A 1 108 ? -3.923 1.876 -9.114 1.00 97.81 108 GLN A CA 1
ATOM 854 C C . GLN A 1 108 ? -4.282 0.588 -8.364 1.00 97.81 108 GLN A C 1
ATOM 856 O O . GLN A 1 108 ? -5.382 0.500 -7.823 1.00 97.81 108 GLN A O 1
ATOM 861 N N . VAL A 1 109 ? -3.346 -0.361 -8.240 1.00 98.12 109 VAL A N 1
ATOM 862 C CA . VAL A 1 109 ? -3.613 -1.632 -7.538 1.00 98.12 109 VAL A CA 1
ATOM 863 C C . VAL A 1 109 ? -3.892 -1.417 -6.049 1.00 98.12 109 VAL A C 1
ATOM 865 O O . VAL A 1 109 ? -4.742 -2.094 -5.479 1.00 98.12 109 VAL A O 1
ATOM 868 N N . ALA A 1 110 ? -3.245 -0.427 -5.428 1.00 98.25 110 ALA A N 1
ATOM 869 C CA . ALA A 1 110 ? -3.500 -0.046 -4.043 1.00 98.25 110 ALA A CA 1
ATOM 870 C C . ALA A 1 110 ? -4.937 0.468 -3.838 1.00 98.25 110 ALA A C 1
ATOM 872 O O . ALA A 1 110 ? -5.623 0.055 -2.904 1.00 98.25 110 ALA A O 1
ATOM 873 N N . LYS A 1 111 ? -5.422 1.338 -4.734 1.00 97.56 111 LYS A N 1
ATOM 874 C CA . LYS A 1 111 ? -6.808 1.833 -4.707 1.00 97.56 111 LYS A CA 1
ATOM 875 C C . LYS A 1 111 ? -7.816 0.713 -4.934 1.00 97.56 111 LYS A C 1
ATOM 877 O O . LYS A 1 111 ? -8.802 0.639 -4.208 1.00 97.56 111 LYS A O 1
ATOM 882 N N . GLU A 1 112 ? -7.557 -0.154 -5.908 1.00 98.06 112 GLU A N 1
ATOM 883 C CA . GLU A 1 112 ? -8.413 -1.308 -6.194 1.00 98.06 112 GLU A CA 1
ATOM 884 C C . GLU A 1 112 ? -8.502 -2.258 -4.996 1.00 98.06 112 GLU A C 1
ATOM 886 O O . GLU A 1 112 ? -9.590 -2.725 -4.674 1.00 98.06 112 GLU A O 1
ATOM 891 N N . ALA A 1 113 ? -7.389 -2.514 -4.302 1.00 97.94 113 ALA A N 1
ATOM 892 C CA . ALA A 1 113 ? -7.378 -3.339 -3.095 1.00 97.94 113 ALA A CA 1
ATOM 893 C C . ALA A 1 113 ? -8.233 -2.725 -1.975 1.00 97.94 113 ALA A C 1
ATOM 895 O O . ALA A 1 113 ? -9.050 -3.423 -1.376 1.00 97.94 113 ALA A O 1
ATOM 896 N N . LEU A 1 114 ? -8.107 -1.413 -1.737 1.00 97.44 114 LEU A N 1
ATOM 897 C CA . LEU A 1 114 ? -8.931 -0.714 -0.747 1.00 97.44 114 LEU A CA 1
ATOM 898 C C . LEU A 1 114 ? -10.421 -0.773 -1.101 1.00 97.44 114 LEU A C 1
ATOM 900 O O . LEU A 1 114 ? -11.244 -1.042 -0.229 1.00 97.44 114 LEU A O 1
ATOM 904 N N . GLN A 1 115 ? -10.766 -0.558 -2.373 1.00 96.31 115 GLN A N 1
ATOM 905 C CA . GLN A 1 115 ? -12.145 -0.647 -2.857 1.00 96.31 115 GLN A CA 1
ATOM 906 C C . GLN A 1 115 ? -12.717 -2.057 -2.689 1.00 96.31 115 GLN A C 1
ATOM 908 O O . GLN A 1 115 ? -13.809 -2.201 -2.152 1.00 96.31 115 GLN A O 1
ATOM 913 N N . LYS A 1 116 ? -11.970 -3.095 -3.084 1.00 97.12 116 LYS A N 1
ATOM 914 C CA . LYS A 1 116 ? -12.385 -4.499 -2.921 1.00 97.12 116 LYS A CA 1
ATOM 915 C C . LYS A 1 116 ? -12.573 -4.887 -1.455 1.00 97.12 116 LYS A C 1
ATOM 917 O O . LYS A 1 116 ? -13.454 -5.679 -1.152 1.00 97.12 116 LYS A O 1
ATOM 922 N N . GLY A 1 117 ? -11.758 -4.330 -0.560 1.00 95.44 117 GLY A N 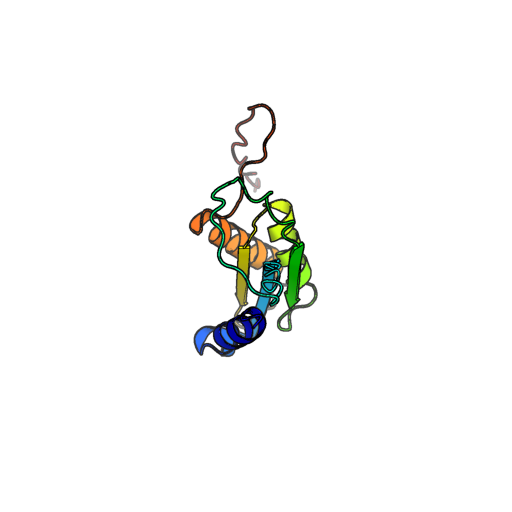1
ATOM 923 C CA . GLY A 1 117 ? -11.889 -4.519 0.885 1.00 95.44 117 GLY A CA 1
ATOM 924 C C . GLY A 1 117 ? -12.920 -3.606 1.557 1.00 95.44 117 GLY A C 1
ATOM 925 O O . GLY A 1 117 ? -13.079 -3.677 2.769 1.00 95.44 117 GLY A O 1
ATOM 926 N N . ASN A 1 118 ? -13.607 -2.744 0.797 1.00 95.50 118 ASN A N 1
ATOM 927 C CA . ASN A 1 118 ? -14.622 -1.814 1.297 1.00 95.50 118 ASN A CA 1
ATOM 928 C C . ASN A 1 118 ? -14.124 -0.887 2.434 1.00 95.50 118 ASN A C 1
ATOM 930 O O . ASN A 1 118 ? -14.890 -0.484 3.308 1.00 95.50 118 ASN A O 1
ATOM 934 N N . PHE A 1 119 ? -12.829 -0.551 2.418 1.00 95.44 119 PHE A N 1
ATOM 935 C CA . PHE A 1 119 ? -12.151 0.245 3.451 1.00 95.44 119 PHE A CA 1
ATOM 936 C C . PHE A 1 119 ? -12.308 1.772 3.344 1.00 95.44 119 PHE A C 1
ATOM 938 O O . PHE A 1 119 ? -12.295 2.431 4.390 1.00 95.44 119 PHE A O 1
ATOM 945 N N . PRO A 1 120 ? -12.417 2.381 2.142 1.00 92.94 120 PRO A N 1
ATOM 946 C CA . PRO A 1 120 ? -12.592 3.821 2.036 1.00 92.94 120 PRO A CA 1
ATOM 947 C C . PRO A 1 120 ? -13.881 4.262 2.723 1.00 92.94 120 PRO A C 1
ATOM 949 O O . PRO A 1 120 ? -14.961 3.758 2.413 1.00 92.94 120 PRO A O 1
ATOM 952 N N . ARG A 1 121 ? -13.787 5.246 3.621 1.00 87.88 121 ARG A N 1
ATOM 953 C CA . ARG A 1 121 ? -14.990 5.841 4.207 1.00 87.88 121 ARG A CA 1
ATOM 954 C C . ARG A 1 121 ? -15.595 6.873 3.256 1.00 87.88 121 ARG A C 1
ATOM 956 O O . ARG A 1 121 ? -14.841 7.645 2.651 1.00 87.88 121 ARG A O 1
ATOM 963 N N . PRO A 1 122 ? -16.935 6.946 3.149 1.00 77.94 122 PRO A N 1
ATOM 964 C CA . PRO A 1 122 ? -17.594 8.040 2.453 1.00 77.94 122 PRO A CA 1
ATOM 965 C C . PRO A 1 122 ? -17.098 9.381 2.997 1.00 77.94 122 PRO A C 1
ATOM 967 O O . PRO A 1 122 ? -16.925 9.561 4.206 1.00 77.94 122 PRO A O 1
ATOM 970 N N . LYS A 1 123 ? -16.852 10.342 2.106 1.00 72.88 123 LYS A N 1
ATOM 971 C CA . LYS A 1 123 ? -16.642 11.722 2.539 1.00 72.88 123 LYS A CA 1
ATOM 972 C C . LYS A 1 123 ? -17.991 12.245 3.019 1.00 72.88 123 LYS A C 1
ATOM 974 O O . LYS A 1 123 ? -18.866 12.485 2.197 1.00 72.88 123 LYS A O 1
ATOM 979 N N . GLU A 1 124 ? -18.155 12.405 4.327 1.00 60.22 124 GLU A N 1
ATOM 980 C CA . GLU A 1 124 ? -19.274 13.170 4.876 1.00 60.22 124 GLU A CA 1
ATOM 981 C C . GLU A 1 124 ? -19.158 14.616 4.376 1.00 60.22 124 GLU A C 1
ATOM 983 O O . GLU A 1 124 ? -18.264 15.369 4.760 1.00 60.22 124 GLU A O 1
ATOM 988 N N . GLY A 1 125 ? -20.022 14.944 3.424 1.00 59.88 125 GLY A N 1
ATOM 989 C CA . GLY A 1 125 ? -20.228 16.244 2.803 1.00 59.88 125 GLY A CA 1
ATOM 990 C C . GLY A 1 125 ? -21.618 16.219 2.159 1.00 59.88 125 GLY A C 1
ATOM 991 O O . GLY A 1 125 ? -22.113 15.126 1.860 1.00 59.88 125 GLY A O 1
ATOM 992 N N . PRO A 1 126 ? -22.291 17.370 1.990 1.00 49.75 126 PRO A N 1
ATOM 993 C CA . PRO A 1 126 ? -23.641 17.390 1.440 1.00 49.75 126 PRO A CA 1
ATOM 994 C C . PRO A 1 126 ? -23.626 16.724 0.061 1.00 49.75 126 PRO A C 1
ATOM 996 O O . PRO A 1 126 ? -22.756 17.002 -0.764 1.00 49.75 126 PRO A O 1
ATOM 999 N N . ALA A 1 127 ? -24.550 15.791 -0.158 1.00 55.88 127 ALA A N 1
ATOM 1000 C CA . ALA A 1 127 ? -24.637 15.006 -1.379 1.00 55.88 127 ALA A CA 1
ATOM 1001 C C . ALA A 1 127 ? -24.612 15.901 -2.633 1.00 55.88 127 ALA A C 1
ATOM 1003 O O . ALA A 1 127 ? -25.520 16.698 -2.836 1.00 55.88 127 ALA A O 1
ATOM 1004 N N . SER A 1 128 ? -23.584 15.771 -3.479 1.00 44.62 128 SER A N 1
ATOM 1005 C CA . SER A 1 128 ? -23.688 15.834 -4.948 1.00 44.62 128 SER A CA 1
ATOM 1006 C C . SER A 1 128 ? -22.311 15.774 -5.619 1.00 44.62 128 SER A C 1
ATOM 1008 O O . SER A 1 128 ? -21.430 16.604 -5.413 1.00 44.62 128 SER A O 1
ATOM 1010 N N . SER A 1 129 ? -22.126 14.767 -6.468 1.00 40.09 129 SER A N 1
ATOM 1011 C CA . SER A 1 129 ? -21.927 14.927 -7.917 1.00 40.09 129 SER A CA 1
ATOM 1012 C C . SER A 1 129 ? -21.226 13.688 -8.474 1.00 40.09 129 SER A C 1
ATOM 1014 O O . SER A 1 129 ? -20.123 13.308 -8.079 1.00 40.09 129 SER A O 1
ATOM 1016 N N . ASN A 1 130 ? -21.918 13.035 -9.404 1.00 44.75 130 ASN A N 1
ATOM 1017 C CA . ASN A 1 130 ? -21.385 11.979 -10.247 1.00 44.75 130 ASN A CA 1
ATOM 1018 C C . ASN A 1 130 ? -20.108 12.469 -10.943 1.00 44.75 130 ASN A C 1
ATOM 1020 O O . ASN A 1 130 ? -20.173 13.342 -11.806 1.00 44.75 130 ASN A O 1
ATOM 1024 N N . SER A 1 131 ? -18.959 11.871 -10.628 1.00 40.19 131 SER A N 1
ATOM 1025 C CA . SER A 1 131 ? -17.771 11.982 -11.478 1.00 40.19 131 SER A CA 1
ATOM 1026 C C . SER A 1 131 ? -17.757 10.809 -12.452 1.00 40.19 131 SER A C 1
ATOM 1028 O O . SER A 1 131 ? -17.100 9.791 -12.252 1.00 40.19 131 SER A O 1
ATOM 1030 N N . ALA A 1 132 ? -18.523 10.965 -13.533 1.00 39.38 132 ALA A N 1
ATOM 1031 C CA . ALA A 1 132 ? -18.325 10.173 -14.734 1.00 39.38 132 ALA A CA 1
ATOM 1032 C C . ALA A 1 132 ? -16.870 10.357 -15.195 1.00 39.38 132 ALA A C 1
ATOM 1034 O O . ALA A 1 132 ? -16.415 11.469 -15.469 1.00 39.38 132 ALA A O 1
ATOM 1035 N N . SER A 1 133 ? -16.121 9.260 -15.249 1.00 39.56 133 SER A N 1
ATOM 1036 C CA . SER A 1 133 ? -14.749 9.231 -15.739 1.00 39.56 133 SER A CA 1
ATOM 1037 C C . SER A 1 133 ? -14.718 9.628 -17.219 1.00 39.56 133 SER A C 1
ATOM 1039 O O . SER A 1 133 ? -15.053 8.820 -18.085 1.00 39.56 133 SER A O 1
ATOM 1041 N N . SER A 1 134 ? -14.308 10.862 -17.536 1.00 40.50 134 SER A N 1
ATOM 1042 C CA . SER A 1 134 ? -14.079 11.257 -18.928 1.00 40.50 134 SER A CA 1
ATOM 1043 C C . SER A 1 134 ? -12.813 10.560 -19.440 1.00 40.50 134 SER A C 1
ATOM 1045 O O . SER A 1 134 ? -11.683 10.950 -19.131 1.00 40.50 134 SER A O 1
ATOM 1047 N N . SER A 1 135 ? -12.999 9.510 -20.230 1.00 42.69 135 SER A N 1
ATOM 1048 C CA . SER A 1 135 ? -11.974 8.898 -21.069 1.00 42.69 135 SER A CA 1
ATOM 1049 C C . SER A 1 135 ? -11.479 9.920 -22.100 1.00 42.69 135 SER A C 1
ATOM 1051 O O . SER A 1 135 ? -12.136 10.180 -23.110 1.00 42.69 135 SER A O 1
ATOM 1053 N N . LYS A 1 136 ? -10.313 10.529 -21.847 1.00 44.38 136 LYS A N 1
ATOM 1054 C CA . LYS A 1 136 ? -9.655 11.452 -22.782 1.00 44.38 136 LYS A CA 1
ATOM 1055 C C . LYS A 1 136 ? -9.102 10.654 -23.973 1.00 44.38 136 LYS A C 1
ATOM 1057 O O . LYS A 1 136 ? -8.008 10.096 -23.924 1.00 44.38 136 LYS A O 1
ATOM 1062 N N . LYS A 1 137 ? -9.892 10.588 -25.046 1.00 46.78 137 LYS A N 1
ATOM 1063 C CA . LYS 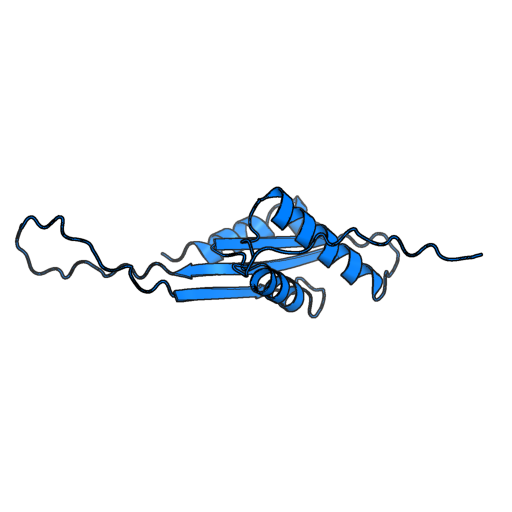A 1 137 ? -9.535 10.046 -26.365 1.00 46.78 137 LYS A CA 1
ATOM 1064 C C . LYS A 1 137 ? -8.338 10.824 -26.933 1.00 46.78 137 LYS A C 1
ATOM 1066 O O . LYS A 1 137 ? -8.472 11.997 -27.273 1.00 46.78 137 LYS A O 1
ATOM 1071 N N . ARG A 1 138 ? -7.165 10.183 -27.025 1.00 49.56 138 ARG A N 1
ATOM 1072 C CA . ARG A 1 138 ? -6.010 10.700 -27.782 1.00 49.56 138 ARG A CA 1
ATOM 1073 C C . ARG A 1 138 ? -6.370 10.660 -29.271 1.00 49.56 138 ARG A C 1
ATOM 1075 O O . ARG A 1 138 ? -6.670 9.588 -29.793 1.00 49.56 138 ARG A O 1
ATOM 1082 N N . ARG A 1 139 ? -6.406 11.823 -29.926 1.00 57.09 139 ARG A N 1
ATOM 1083 C CA . ARG A 1 139 ? -6.534 11.926 -31.388 1.00 57.09 139 ARG A CA 1
ATOM 1084 C C . ARG A 1 139 ? -5.202 11.504 -32.020 1.00 57.09 139 ARG A C 1
ATOM 1086 O O . ARG A 1 139 ? -4.150 11.832 -31.473 1.00 57.09 139 ARG A O 1
ATOM 1093 N N . ARG A 1 140 ? -5.313 10.699 -33.080 1.00 61.78 140 ARG A N 1
ATOM 1094 C CA . ARG A 1 140 ? -4.233 10.356 -34.012 1.00 61.78 140 ARG A CA 1
ATOM 1095 C C . ARG A 1 140 ? -3.754 11.604 -34.736 1.00 61.78 140 ARG A C 1
ATOM 1097 O O . ARG A 1 140 ? -4.615 12.491 -34.943 1.00 61.78 140 ARG A O 1
#

Sequence (140 aa):
MDQLPEFLDYITSQPQLKRATHCMYAYRTFKQNLKEPNHHGLRAQAVSAMPPSKSTVLTGQKDGGESGSGDRLARLLQDTRSDNVVLVVSRWYGGIQLGNDRWKRINQVAKEALQKGNFPRPKEGPASSNSASSSKKRRR

InterPro domains:
  IPR001498 Impact, N-terminal [PF01205] (4-114)
  IPR020568 Ribosomal protein uS5 domain 2-type superfamily [SSF54211] (4-119)
  IPR023582 Impact family [PTHR16301] (2-125)
  IPR036956 Impact, N-terminal domain superfamily [G3DSA:3.30.230.30] (1-119)

Secondary structure (DSSP, 8-state):
---HHHHHHHHHHSHHHHTSSEEEEEEEEEE--------S---------------EEEEEEE-TTSTTHHHHHHHHHHHTT--SEEEEEEE---SS--TTHHHHHHHHHHHHHHHHTT-PPP--SS--------------

pLDDT: mean 80.85, std 20.8, range [39.38, 98.31]

Foldseek 3Di:
DPCVVVVVCVVCPPPVNVPFQFKKKKAKEWDPPPPDPPPDDDDDDDPDDDDPPPTDIDIDIDGRPPPCLRVVLSVVCVVLVQYRDMFMDGHHDPPDDPDPVVVVVRVVVSVVVCVVVVRRDDPPDPDDDDPDPPPPDDDD